Protein AF-T1CWY5-F1 (afdb_monomer_lite)

Radius of gyration: 19.33 Å; chains: 1; bounding box: 40×37×52 Å

Structure (mmCIF, N/CA/C/O backbone):
data_AF-T1CWY5-F1
#
_entry.id   AF-T1CWY5-F1
#
loop_
_atom_site.group_PDB
_atom_site.id
_atom_site.type_symbol
_atom_site.label_atom_id
_atom_site.label_alt_id
_atom_site.label_comp_id
_atom_site.label_asym_id
_atom_site.label_entity_id
_atom_site.label_seq_id
_atom_site.pdbx_PDB_ins_code
_atom_site.Cartn_x
_atom_site.Cartn_y
_atom_site.Cartn_z
_atom_site.occupancy
_atom_site.B_iso_or_equiv
_atom_site.auth_seq_id
_atom_site.auth_comp_id
_atom_site.auth_asym_id
_atom_site.auth_atom_id
_atom_site.pdbx_PDB_model_num
ATOM 1 N N . ASP A 1 1 ? -6.145 -2.093 13.787 1.00 66.06 1 ASP A N 1
ATOM 2 C CA . ASP A 1 1 ? -6.067 -0.998 14.777 1.00 66.06 1 ASP A CA 1
ATOM 3 C C . ASP A 1 1 ? -6.687 0.232 14.145 1.00 66.06 1 ASP A C 1
ATOM 5 O O . ASP A 1 1 ? -6.625 0.318 12.924 1.00 66.06 1 ASP A O 1
ATOM 9 N N . THR A 1 2 ? -7.299 1.115 14.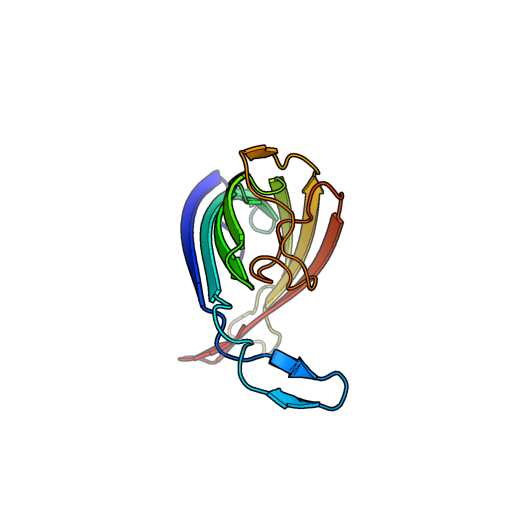927 1.00 87.31 2 THR A N 1
ATOM 10 C CA . THR A 1 2 ? -7.798 2.422 14.464 1.00 87.31 2 THR A CA 1
ATOM 11 C C . THR A 1 2 ? -7.226 3.489 15.383 1.00 87.31 2 THR A C 1
ATOM 13 O O . THR A 1 2 ? -7.158 3.261 16.593 1.00 87.31 2 THR A O 1
ATOM 16 N N . ALA A 1 3 ? -6.792 4.610 14.814 1.00 91.88 3 ALA A N 1
ATOM 17 C CA . ALA A 1 3 ? -6.348 5.761 15.586 1.00 91.88 3 ALA A CA 1
ATOM 18 C C . ALA A 1 3 ? -7.496 6.310 16.464 1.00 91.88 3 ALA A C 1
ATOM 20 O O . ALA A 1 3 ? -8.653 6.265 16.031 1.00 91.88 3 ALA A O 1
ATOM 21 N N . PRO A 1 4 ? -7.205 6.803 17.682 1.00 93.38 4 PRO A N 1
ATOM 22 C CA . PRO A 1 4 ? -8.158 7.535 18.513 1.00 93.38 4 PRO A CA 1
ATOM 23 C C . PRO A 1 4 ? -8.805 8.727 17.786 1.00 93.38 4 PRO A C 1
ATOM 25 O O . PRO A 1 4 ? -8.180 9.311 16.897 1.00 93.38 4 PRO A O 1
ATOM 28 N N . PRO A 1 5 ? -10.029 9.135 18.172 1.00 96.69 5 PRO A N 1
ATOM 29 C CA . PRO A 1 5 ? -10.694 10.294 17.582 1.00 96.69 5 PRO A CA 1
ATOM 30 C C . PRO A 1 5 ? -9.822 11.554 17.632 1.00 96.69 5 PRO A C 1
ATOM 32 O O . PRO A 1 5 ? -9.328 11.938 18.691 1.00 96.69 5 PRO A O 1
ATOM 35 N N . GLY A 1 6 ? -9.647 12.206 16.484 1.00 96.44 6 GLY A N 1
ATOM 36 C CA . GLY A 1 6 ? -8.843 13.420 16.343 1.00 96.44 6 GLY A CA 1
ATOM 37 C C . GLY A 1 6 ? -7.330 13.193 16.303 1.00 96.44 6 GLY A C 1
ATOM 38 O O . GLY A 1 6 ? -6.594 14.143 16.042 1.00 96.44 6 GLY A O 1
ATOM 39 N N . GLU A 1 7 ? -6.844 11.966 16.512 1.00 97.00 7 GLU A N 1
ATOM 40 C CA . GLU A 1 7 ? -5.415 11.679 16.411 1.00 97.00 7 GLU A CA 1
ATOM 41 C C . GLU A 1 7 ? -4.983 11.691 14.945 1.00 97.00 7 GLU A C 1
ATOM 43 O O . GLU A 1 7 ? -5.414 10.857 14.147 1.00 97.00 7 GLU A O 1
ATOM 48 N N . PHE A 1 8 ? -4.120 12.648 14.613 1.00 97.44 8 PHE A N 1
ATOM 49 C CA . PHE A 1 8 ? -3.450 12.757 13.326 1.00 97.44 8 PHE A CA 1
ATOM 50 C C . PHE A 1 8 ? -2.066 12.114 13.401 1.00 97.44 8 PHE A C 1
ATOM 52 O O . PHE A 1 8 ? -1.302 12.381 14.330 1.00 97.44 8 PHE A O 1
ATOM 59 N N . TYR A 1 9 ? -1.713 11.316 12.396 1.00 96.69 9 TYR A N 1
ATOM 60 C CA . TYR A 1 9 ? -0.385 10.724 12.299 1.00 96.69 9 TYR A CA 1
ATOM 61 C C . TYR A 1 9 ? 0.144 10.716 10.868 1.00 96.69 9 TYR A C 1
ATOM 63 O O . TYR A 1 9 ? -0.602 10.679 9.888 1.00 96.69 9 TYR A O 1
ATOM 71 N N . ILE A 1 10 ? 1.471 10.668 10.771 1.00 97.31 10 ILE A N 1
ATOM 72 C CA . ILE A 1 10 ? 2.208 10.436 9.531 1.00 97.31 10 ILE A CA 1
ATOM 73 C C . ILE A 1 10 ? 3.207 9.311 9.791 1.00 97.31 10 ILE A C 1
ATOM 75 O O . ILE A 1 10 ? 3.998 9.383 10.733 1.00 97.31 10 ILE A O 1
ATOM 79 N N . ARG A 1 11 ? 3.181 8.269 8.959 1.00 94.88 11 ARG A N 1
ATOM 80 C CA . ARG A 1 11 ? 4.125 7.148 9.004 1.00 94.88 11 ARG A CA 1
ATOM 81 C C . ARG A 1 11 ? 4.819 6.995 7.648 1.00 94.88 11 ARG A C 1
ATOM 83 O O . ARG A 1 11 ? 4.173 6.559 6.697 1.00 94.88 11 ARG A O 1
ATOM 90 N N . PRO A 1 12 ? 6.104 7.370 7.527 1.00 94.69 12 PRO A N 1
ATOM 91 C CA . PRO A 1 12 ? 6.864 7.160 6.302 1.00 94.69 12 PRO A CA 1
ATOM 92 C C . PRO A 1 12 ? 7.375 5.716 6.205 1.00 94.69 12 PRO A C 1
ATOM 94 O O . PRO A 1 12 ? 7.779 5.111 7.199 1.00 94.69 12 PRO A O 1
ATOM 97 N N . PHE A 1 13 ? 7.413 5.190 4.987 1.00 89.38 13 PHE A N 1
ATOM 98 C CA . PHE A 1 13 ? 7.937 3.879 4.634 1.00 89.38 13 PHE A CA 1
ATOM 99 C C . PHE A 1 13 ? 8.845 3.993 3.410 1.00 89.38 13 PHE A C 1
ATOM 101 O O . PHE A 1 13 ? 8.517 4.673 2.439 1.00 89.38 13 PHE A O 1
ATOM 108 N N . PHE A 1 14 ? 9.961 3.267 3.443 1.00 90.19 14 PHE A N 1
ATOM 109 C CA . PHE A 1 14 ? 10.878 3.134 2.318 1.00 90.19 14 PHE A CA 1
ATOM 110 C C . PHE A 1 14 ? 11.052 1.655 1.996 1.00 90.19 14 PHE A C 1
ATOM 112 O O . PHE A 1 14 ? 11.401 0.865 2.875 1.00 90.19 14 PHE A O 1
ATOM 119 N N . TYR A 1 15 ? 10.810 1.278 0.745 1.00 84.94 15 TYR A N 1
ATOM 120 C CA . TYR A 1 15 ? 10.939 -0.102 0.288 1.00 84.94 15 TYR A CA 1
ATOM 121 C C . TYR A 1 15 ? 11.915 -0.173 -0.876 1.00 84.94 15 TYR A C 1
ATOM 123 O O . TYR A 1 15 ? 11.696 0.457 -1.907 1.00 84.94 15 TYR A O 1
ATOM 131 N N . GLY A 1 16 ? 12.978 -0.956 -0.710 1.00 86.50 16 GLY A N 1
ATOM 132 C CA . GLY A 1 16 ? 13.886 -1.326 -1.789 1.00 86.50 16 GLY A CA 1
ATOM 133 C C . GLY A 1 16 ? 13.532 -2.703 -2.342 1.00 86.50 16 GLY A C 1
ATOM 134 O O . GLY A 1 16 ? 13.252 -3.622 -1.572 1.00 86.50 16 GLY A O 1
ATOM 135 N N . GLN A 1 17 ? 13.577 -2.858 -3.661 1.00 82.62 17 GLN A N 1
ATOM 136 C CA . GLN A 1 17 ? 13.470 -4.152 -4.332 1.00 82.62 17 GLN A CA 1
ATOM 137 C C . GLN A 1 17 ? 14.643 -4.329 -5.289 1.00 82.62 17 GLN A C 1
ATOM 139 O O . GLN A 1 17 ? 14.933 -3.439 -6.086 1.00 82.62 17 GLN A O 1
ATOM 144 N N . PHE A 1 18 ? 15.269 -5.502 -5.232 1.00 84.38 18 PHE A N 1
ATOM 145 C CA . PHE A 1 18 ? 16.332 -5.923 -6.137 1.00 84.38 18 PHE A CA 1
ATOM 146 C C . PHE A 1 18 ? 15.893 -7.202 -6.837 1.00 84.38 18 PHE A C 1
ATOM 148 O O . PHE A 1 18 ? 15.454 -8.151 -6.185 1.00 84.38 18 PHE A O 1
ATOM 155 N N . THR A 1 19 ? 16.009 -7.232 -8.158 1.00 80.06 19 THR A N 1
ATOM 156 C CA . THR A 1 19 ? 15.674 -8.423 -8.943 1.00 80.06 19 THR A CA 1
ATOM 157 C C . THR A 1 19 ? 16.909 -9.312 -9.051 1.00 80.06 19 THR A C 1
ATOM 159 O O . THR A 1 19 ? 17.974 -8.824 -9.418 1.00 80.06 19 THR A O 1
ATOM 162 N N . GLN A 1 20 ? 16.781 -10.600 -8.717 1.00 81.62 20 GLN A N 1
ATOM 163 C CA . GLN A 1 20 ? 17.914 -11.544 -8.688 1.00 81.62 20 GLN A CA 1
ATOM 164 C C . GLN A 1 20 ? 17.746 -12.751 -9.619 1.00 81.62 20 GLN A C 1
ATOM 166 O O . GLN A 1 20 ? 18.736 -13.340 -10.040 1.00 81.62 20 GLN A O 1
ATOM 171 N N . ALA A 1 21 ? 16.510 -13.121 -9.947 1.00 81.44 21 ALA A N 1
ATOM 172 C CA . ALA A 1 21 ? 16.197 -14.255 -10.807 1.00 81.44 21 ALA A CA 1
ATOM 173 C C . ALA A 1 21 ? 14.807 -14.078 -11.430 1.00 81.44 21 ALA A C 1
ATOM 175 O O . ALA A 1 21 ? 14.023 -13.238 -10.977 1.00 81.44 21 ALA A O 1
ATOM 176 N N . GLN A 1 22 ? 14.508 -14.883 -12.447 1.00 77.12 22 GLN A N 1
ATOM 177 C CA . GLN A 1 22 ? 13.180 -14.980 -13.048 1.00 77.12 22 GLN A CA 1
ATOM 178 C C . GLN A 1 22 ? 12.567 -16.346 -12.741 1.00 77.12 22 GLN A C 1
ATOM 180 O O . GLN A 1 22 ? 13.233 -17.380 -12.837 1.00 77.12 22 GLN A O 1
ATOM 185 N N . TYR A 1 23 ? 11.289 -16.325 -12.370 1.00 80.00 23 TYR A N 1
ATOM 186 C CA . TYR A 1 23 ? 10.479 -17.526 -12.213 1.00 80.00 23 TYR A CA 1
ATOM 187 C C . TYR A 1 23 ? 9.753 -17.807 -13.522 1.00 80.00 23 TYR A C 1
ATOM 189 O O . TYR A 1 23 ? 9.204 -16.899 -14.145 1.00 80.00 23 TYR A O 1
ATOM 197 N N . THR A 1 24 ? 9.756 -19.070 -13.926 1.00 76.50 24 THR A N 1
ATOM 198 C CA . THR A 1 24 ? 8.950 -19.550 -15.050 1.00 76.50 24 THR A CA 1
ATOM 199 C C . THR A 1 24 ? 7.525 -19.846 -14.594 1.00 76.50 24 THR A C 1
ATOM 201 O O . THR A 1 24 ? 7.263 -20.080 -13.413 1.00 76.50 24 THR A O 1
ATOM 204 N N . ASP A 1 25 ? 6.610 -19.892 -15.552 1.00 75.50 25 ASP A N 1
ATOM 205 C CA . ASP A 1 25 ? 5.235 -20.369 -15.381 1.00 75.50 25 ASP A CA 1
ATOM 206 C C . ASP A 1 25 ? 5.149 -21.813 -14.846 1.00 75.50 25 ASP A C 1
ATOM 208 O O . ASP A 1 25 ? 4.200 -22.163 -14.149 1.00 75.50 25 ASP A O 1
ATOM 212 N N . SER A 1 26 ? 6.170 -22.631 -15.108 1.00 84.50 26 SER A N 1
ATOM 213 C CA . SER A 1 26 ? 6.312 -23.998 -14.587 1.00 84.50 26 SER A CA 1
ATOM 214 C C . SER A 1 26 ? 6.917 -24.095 -13.174 1.00 84.50 26 SER A C 1
ATOM 216 O O . SER A 1 26 ? 7.100 -25.196 -12.656 1.00 84.50 26 SER A O 1
ATOM 218 N N . GLY A 1 27 ? 7.248 -22.965 -12.536 1.00 80.06 27 GLY A N 1
ATOM 219 C CA . GLY A 1 27 ? 7.859 -22.922 -11.200 1.00 80.06 27 GLY A CA 1
ATOM 220 C C . GLY A 1 27 ? 9.377 -23.150 -11.172 1.00 80.06 27 GLY A C 1
ATOM 221 O O . GLY A 1 27 ? 9.980 -23.131 -10.099 1.00 80.06 27 GLY A O 1
ATOM 222 N N . GLY A 1 28 ? 10.016 -23.331 -12.331 1.00 86.25 28 GLY A N 1
ATOM 223 C CA . GLY A 1 28 ? 11.474 -23.321 -12.466 1.00 86.25 28 GLY A CA 1
ATOM 224 C C . GLY A 1 28 ? 12.073 -21.924 -12.267 1.00 86.25 28 GLY A C 1
ATOM 225 O O . GLY A 1 28 ? 11.397 -20.916 -12.487 1.00 86.25 28 GLY A O 1
ATOM 226 N N . ILE A 1 29 ? 13.349 -21.869 -11.879 1.00 86.00 29 ILE A N 1
ATOM 227 C CA . ILE A 1 29 ? 14.107 -20.631 -11.646 1.00 86.00 29 ILE A CA 1
ATOM 228 C C . ILE A 1 29 ? 15.260 -20.566 -12.646 1.00 86.00 29 ILE A C 1
ATOM 230 O O . ILE A 1 29 ? 16.044 -21.512 -12.746 1.00 86.00 29 ILE A O 1
ATOM 234 N N . HIS A 1 30 ? 15.403 -19.435 -13.336 1.00 82.88 30 HIS A N 1
ATOM 235 C CA . HIS A 1 30 ? 16.557 -19.166 -14.193 1.00 82.88 30 HIS A CA 1
ATOM 236 C C . HIS A 1 30 ? 17.249 -17.857 -13.810 1.00 82.88 30 HIS A C 1
ATOM 238 O O . HIS A 1 30 ? 16.646 -16.940 -13.240 1.00 82.88 30 HIS A O 1
ATOM 244 N N . SER A 1 31 ? 18.546 -17.789 -14.116 1.00 82.44 31 SER A N 1
ATOM 245 C CA . SER A 1 31 ? 19.336 -16.571 -13.968 1.00 82.44 31 SER A CA 1
ATOM 246 C C . SER A 1 31 ? 18.789 -15.462 -14.858 1.00 82.44 31 SER A C 1
ATOM 248 O O . SER A 1 31 ? 18.230 -15.719 -15.923 1.00 82.44 31 SER A O 1
ATOM 250 N N . LEU A 1 32 ? 19.007 -14.222 -14.434 1.00 83.31 32 LEU A N 1
ATOM 251 C CA . LEU A 1 32 ? 18.673 -13.057 -15.241 1.00 83.31 32 LEU A CA 1
ATOM 252 C C . LEU A 1 32 ? 19.466 -13.063 -16.561 1.00 83.31 32 LEU A C 1
ATOM 254 O O . LEU A 1 32 ? 20.616 -13.519 -16.567 1.00 83.31 32 LEU A O 1
ATOM 258 N N . PRO A 1 33 ? 18.887 -12.554 -17.664 1.00 80.69 33 PRO A N 1
ATOM 259 C CA . PRO A 1 33 ? 19.626 -12.334 -18.903 1.00 80.69 33 PRO A CA 1
ATOM 260 C C . PRO A 1 33 ? 20.887 -11.492 -18.669 1.00 80.69 33 PRO A C 1
ATOM 262 O O . PRO A 1 33 ? 20.940 -10.660 -17.759 1.00 80.69 33 PRO A O 1
ATOM 265 N N . ALA A 1 34 ? 21.914 -11.691 -19.496 1.00 79.56 34 ALA A N 1
ATOM 266 C CA . ALA A 1 34 ? 23.147 -10.919 -19.387 1.00 79.56 34 ALA A CA 1
ATOM 267 C C . ALA A 1 34 ? 22.861 -9.414 -19.535 1.00 79.56 34 ALA A C 1
ATOM 269 O O . ALA A 1 34 ? 22.170 -8.987 -20.454 1.00 79.56 34 ALA A O 1
ATOM 270 N N . GLY A 1 35 ? 23.384 -8.603 -18.613 1.00 77.69 35 GLY A N 1
ATOM 271 C CA . GLY A 1 35 ? 23.144 -7.157 -18.608 1.00 77.69 35 GLY A CA 1
ATOM 272 C C . GLY A 1 35 ? 21.761 -6.733 -18.102 1.00 77.69 35 GLY A C 1
ATOM 273 O O . GLY A 1 35 ? 21.500 -5.531 -18.051 1.00 77.69 35 GLY A O 1
ATOM 274 N N . PHE A 1 36 ? 20.898 -7.671 -17.691 1.00 84.50 36 PHE A N 1
ATOM 275 C CA . PHE A 1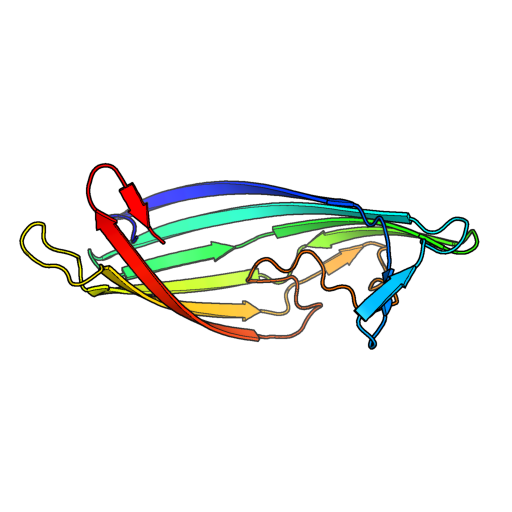 36 ? 19.640 -7.332 -17.036 1.00 84.50 36 PHE A CA 1
ATOM 276 C C . PHE A 1 36 ? 19.879 -6.878 -15.593 1.00 84.50 36 PHE A C 1
ATOM 278 O O . PHE A 1 36 ? 20.512 -7.576 -14.796 1.00 84.50 36 PHE A O 1
ATOM 285 N N . TYR A 1 37 ? 19.295 -5.745 -15.225 1.00 83.38 37 TYR A N 1
ATOM 286 C CA . TYR A 1 37 ? 19.129 -5.339 -13.835 1.00 83.38 37 TYR A CA 1
ATOM 287 C C . TYR A 1 37 ? 17.804 -4.603 -13.669 1.00 83.38 37 TYR A C 1
ATOM 289 O O . TYR A 1 37 ? 17.338 -3.912 -14.572 1.00 83.38 37 TYR A O 1
ATOM 297 N N . GLN A 1 38 ? 17.200 -4.730 -12.491 1.00 82.31 38 GLN A N 1
ATOM 298 C CA . GLN A 1 38 ? 16.037 -3.940 -12.114 1.00 82.31 38 GLN A CA 1
ATOM 299 C C . GLN A 1 38 ? 16.024 -3.744 -10.601 1.00 82.31 38 GLN A C 1
ATOM 301 O O . GLN A 1 38 ? 15.863 -4.701 -9.834 1.00 82.31 38 GLN A O 1
ATOM 306 N N . THR A 1 39 ? 16.151 -2.484 -10.203 1.00 85.00 39 THR A N 1
ATOM 307 C CA . THR A 1 39 ? 16.124 -2.015 -8.821 1.00 85.00 39 THR A CA 1
ATOM 308 C C . THR A 1 39 ? 15.051 -0.950 -8.683 1.00 85.00 39 THR A C 1
ATOM 310 O O . THR A 1 39 ? 14.924 -0.070 -9.535 1.00 85.00 39 THR A O 1
ATOM 313 N N . GLN A 1 40 ? 14.279 -1.016 -7.606 1.00 83.44 40 GLN A N 1
ATOM 314 C CA . GLN A 1 40 ? 13.234 -0.043 -7.308 1.00 83.44 40 GLN A CA 1
ATOM 315 C C . GLN A 1 40 ? 13.379 0.479 -5.884 1.00 83.44 40 GLN A C 1
ATOM 317 O O . GLN A 1 40 ? 13.741 -0.270 -4.976 1.00 83.44 40 GLN A O 1
ATOM 322 N N . LEU A 1 41 ? 13.047 1.753 -5.697 1.00 86.31 41 LEU A N 1
ATOM 323 C CA . LEU A 1 41 ? 12.863 2.376 -4.394 1.00 86.31 41 LEU A CA 1
ATOM 324 C C . LEU A 1 41 ? 11.487 3.040 -4.356 1.00 86.31 41 LEU A C 1
ATOM 326 O O . LEU A 1 41 ? 11.225 3.944 -5.143 1.00 86.31 41 LEU A O 1
ATOM 330 N N . LEU A 1 42 ? 10.632 2.619 -3.430 1.00 85.44 42 LEU A N 1
ATOM 331 C CA . LEU A 1 42 ? 9.356 3.264 -3.129 1.00 85.44 42 LEU A CA 1
ATOM 332 C C . LEU A 1 42 ? 9.490 4.072 -1.844 1.00 85.44 42 LEU A C 1
ATOM 334 O O . LEU A 1 42 ? 9.886 3.535 -0.810 1.00 85.44 42 LEU A O 1
ATOM 338 N N . SER A 1 43 ? 9.104 5.339 -1.916 1.00 89.25 43 SER A N 1
ATOM 339 C CA . SER A 1 43 ? 8.818 6.191 -0.769 1.00 89.25 43 SER A CA 1
ATOM 340 C C . SER A 1 43 ? 7.304 6.307 -0.634 1.00 89.25 43 SER A C 1
ATOM 342 O O . SER A 1 43 ? 6.632 6.750 -1.565 1.00 89.25 43 SER A O 1
ATOM 344 N N . LEU A 1 44 ? 6.760 5.887 0.501 1.00 89.44 44 LEU A N 1
ATOM 345 C CA . LEU A 1 44 ? 5.331 5.900 0.798 1.00 89.44 44 LEU A CA 1
ATOM 346 C C . LEU A 1 44 ? 5.114 6.614 2.128 1.00 89.44 44 LEU A C 1
ATOM 348 O O . LEU A 1 44 ? 5.804 6.323 3.099 1.00 89.44 44 LEU A O 1
ATOM 352 N N . ALA A 1 45 ? 4.129 7.501 2.203 1.00 92.81 45 ALA A N 1
ATOM 353 C CA . ALA A 1 45 ? 3.654 8.015 3.479 1.00 92.81 45 ALA A CA 1
ATOM 354 C C . ALA A 1 45 ? 2.239 7.510 3.738 1.00 92.81 45 ALA A C 1
ATOM 356 O O . ALA A 1 45 ? 1.365 7.632 2.889 1.00 92.81 45 ALA A O 1
ATOM 357 N N . GLU A 1 46 ? 2.010 6.969 4.926 1.00 94.12 46 GLU A N 1
ATOM 358 C CA . GLU A 1 46 ? 0.676 6.734 5.452 1.00 94.12 46 GLU A CA 1
ATOM 359 C C . GLU A 1 46 ? 0.288 7.934 6.317 1.00 94.12 46 GLU A C 1
ATOM 361 O O . GLU A 1 46 ? 0.861 8.151 7.387 1.00 94.12 46 GLU A O 1
ATOM 366 N N . ILE A 1 47 ? -0.672 8.720 5.843 1.00 97.19 47 ILE A N 1
ATOM 367 C CA . ILE A 1 47 ? -1.153 9.921 6.528 1.00 97.19 47 ILE A CA 1
ATOM 368 C C . ILE A 1 47 ? -2.588 9.652 6.949 1.00 97.19 47 ILE A C 1
ATOM 370 O O . ILE A 1 47 ? -3.452 9.457 6.095 1.00 97.19 47 ILE A O 1
ATOM 374 N N . GLY A 1 48 ? -2.846 9.601 8.252 1.00 97.31 48 GLY A N 1
ATOM 375 C CA . GLY A 1 48 ? -4.133 9.160 8.776 1.00 97.31 48 GLY A CA 1
ATOM 376 C C . GLY A 1 48 ? -4.682 10.045 9.879 1.00 97.31 48 GLY A C 1
ATOM 377 O O . GLY A 1 48 ? -3.948 10.766 10.554 1.00 97.31 48 GLY A O 1
ATOM 378 N N . VAL A 1 49 ? -5.998 9.957 10.054 1.00 98.00 49 VAL A N 1
ATOM 379 C CA . VAL A 1 49 ? -6.727 10.576 11.157 1.00 98.00 49 VAL A CA 1
ATOM 380 C C . VAL A 1 49 ? -7.794 9.622 11.693 1.00 98.00 49 VAL A C 1
ATOM 382 O O . VAL A 1 49 ? -8.521 8.981 10.923 1.00 98.00 49 VAL A O 1
ATOM 385 N N . GLY A 1 50 ? -7.890 9.510 13.016 1.00 97.88 50 GLY A N 1
ATOM 386 C CA . GLY A 1 50 ? -9.009 8.834 13.668 1.00 97.88 50 GLY A CA 1
ATOM 387 C C . GLY A 1 50 ? -10.262 9.704 13.611 1.00 97.88 50 GLY A C 1
ATOM 388 O O . GLY A 1 50 ? -10.261 10.842 14.077 1.00 97.88 50 GLY A O 1
ATOM 389 N N . LEU A 1 51 ? -11.337 9.187 13.020 1.00 97.19 51 LEU A N 1
ATOM 390 C CA . LEU A 1 51 ? -12.607 9.909 12.890 1.00 97.19 51 LEU A CA 1
ATOM 391 C C . LEU A 1 51 ? -13.524 9.651 14.089 1.00 97.19 51 LEU A C 1
ATOM 393 O O . LEU A 1 51 ? -14.204 10.553 14.566 1.00 97.19 51 LEU A O 1
ATOM 397 N N . THR A 1 52 ? -13.548 8.407 14.563 1.00 96.00 52 THR A N 1
ATOM 398 C CA . THR A 1 52 ? -14.322 7.951 15.725 1.00 96.00 52 THR A CA 1
ATOM 399 C C . THR A 1 52 ? -13.520 6.884 16.467 1.00 96.00 52 THR A C 1
ATOM 401 O O . THR A 1 52 ? -12.446 6.485 16.018 1.00 96.00 52 THR A O 1
ATOM 404 N N . ASP A 1 53 ? -14.065 6.341 17.555 1.00 93.81 53 ASP A N 1
ATOM 405 C CA . ASP A 1 53 ? -13.440 5.223 18.271 1.00 93.81 53 ASP A CA 1
ATOM 406 C C . ASP A 1 53 ? -13.275 3.966 17.400 1.00 93.81 53 ASP A C 1
ATOM 408 O O . ASP A 1 53 ? -12.490 3.068 17.717 1.00 93.81 53 ASP A O 1
ATOM 412 N N . ASN A 1 54 ? -14.001 3.876 16.284 1.00 95.50 54 ASN A N 1
ATOM 413 C CA . ASN A 1 54 ? -14.036 2.701 15.421 1.00 95.50 54 ASN A CA 1
ATOM 414 C C . ASN A 1 54 ? -13.668 2.999 13.970 1.00 95.50 54 ASN A C 1
ATOM 416 O O . ASN A 1 54 ? -13.491 2.048 13.213 1.00 95.50 54 ASN A O 1
ATOM 420 N N . THR A 1 55 ? -13.535 4.264 13.578 1.00 97.00 55 THR A N 1
ATOM 421 C CA . THR A 1 55 ? -13.340 4.654 12.181 1.00 97.00 55 THR A CA 1
ATOM 422 C C . THR A 1 55 ? -12.063 5.460 12.014 1.00 97.00 55 THR A C 1
ATOM 424 O O . THR A 1 55 ? -11.812 6.406 12.756 1.00 97.00 55 THR A O 1
ATOM 427 N N . GLN A 1 56 ? -11.287 5.127 10.990 1.00 97.56 56 GLN A N 1
ATOM 428 C CA . GLN A 1 56 ? -10.085 5.850 10.594 1.00 97.56 56 GLN A CA 1
ATOM 429 C C . GLN A 1 56 ? -10.129 6.120 9.091 1.00 97.56 56 GLN A C 1
ATOM 431 O O . GLN A 1 56 ? -10.534 5.253 8.316 1.00 97.56 56 GLN A O 1
ATOM 436 N N . PHE A 1 57 ? -9.676 7.306 8.696 1.00 97.88 57 PHE A N 1
ATOM 437 C CA . PHE A 1 57 ? -9.401 7.638 7.304 1.00 97.88 57 PHE A CA 1
ATOM 438 C C . PHE A 1 57 ? -7.898 7.778 7.094 1.00 97.88 57 PHE A C 1
ATOM 440 O O . PHE A 1 57 ? -7.172 8.235 7.983 1.00 97.88 57 PHE A O 1
ATOM 447 N N . THR A 1 58 ? -7.399 7.341 5.945 1.00 97.19 58 THR A N 1
ATOM 448 C CA . THR A 1 58 ? -5.965 7.340 5.654 1.00 97.19 58 THR A CA 1
ATOM 449 C C . THR A 1 58 ? -5.721 7.554 4.170 1.00 97.19 58 THR A C 1
ATOM 451 O O . THR A 1 58 ? -6.472 7.052 3.343 1.00 97.19 58 THR A O 1
ATOM 454 N N . ILE A 1 59 ? -4.671 8.292 3.826 1.00 95.62 59 ILE A N 1
ATOM 455 C CA . ILE A 1 59 ? -4.189 8.447 2.455 1.00 95.62 59 ILE A CA 1
ATOM 456 C C . ILE A 1 59 ? -2.755 7.935 2.332 1.00 95.62 59 ILE A C 1
ATOM 458 O O . ILE A 1 59 ? -1.982 7.972 3.292 1.00 95.62 59 ILE A O 1
ATOM 462 N N . PHE A 1 60 ? -2.417 7.478 1.129 1.00 92.75 60 PHE A N 1
ATOM 463 C CA . PHE A 1 60 ? -1.168 6.796 0.803 1.00 92.75 60 PHE A CA 1
ATOM 464 C C . PHE A 1 60 ? -0.472 7.453 -0.400 1.00 92.75 60 PHE A C 1
ATOM 466 O O . PHE A 1 60 ? -0.363 6.829 -1.459 1.00 92.75 60 PHE A O 1
ATOM 473 N N . PRO A 1 61 ? -0.030 8.723 -0.311 1.00 91.06 61 PRO A N 1
ATOM 474 C CA . PRO A 1 61 ? 0.817 9.295 -1.348 1.00 91.06 61 PRO A CA 1
ATOM 475 C C . PRO A 1 61 ? 2.142 8.535 -1.411 1.00 91.06 61 PRO A C 1
ATOM 477 O O . PRO A 1 61 ? 2.781 8.271 -0.387 1.00 91.06 61 PRO A O 1
ATOM 480 N N . SER A 1 62 ? 2.576 8.198 -2.621 1.00 87.06 62 SER A N 1
ATOM 481 C CA . SER A 1 62 ? 3.869 7.556 -2.817 1.00 87.06 62 SER A CA 1
ATOM 482 C C . SER A 1 62 ? 4.554 7.989 -4.102 1.00 87.06 62 SER A C 1
ATOM 484 O O . SER A 1 62 ? 3.931 8.504 -5.030 1.00 87.06 62 SER A O 1
ATOM 486 N N . MET A 1 63 ? 5.867 7.798 -4.117 1.00 85.50 63 MET A N 1
ATOM 487 C CA . MET A 1 63 ? 6.745 8.053 -5.245 1.00 85.50 63 MET A CA 1
ATOM 488 C C . MET A 1 63 ? 7.694 6.872 -5.389 1.00 85.50 63 MET A C 1
ATOM 490 O O . MET A 1 63 ? 8.218 6.362 -4.397 1.00 85.50 63 MET A O 1
ATOM 494 N N . VAL A 1 64 ? 7.934 6.455 -6.620 1.00 82.62 64 VAL A N 1
ATOM 495 C CA . VAL A 1 64 ? 8.805 5.332 -6.943 1.00 82.62 64 VAL A CA 1
ATOM 496 C C . VAL A 1 64 ? 9.904 5.786 -7.892 1.00 82.62 64 VAL A C 1
ATOM 498 O O . VAL A 1 64 ? 9.668 6.564 -8.813 1.00 82.62 64 VAL A O 1
ATOM 501 N N . SER A 1 65 ? 11.110 5.287 -7.651 1.00 84.25 65 SER A N 1
ATOM 502 C CA . SER A 1 65 ? 12.251 5.382 -8.554 1.00 84.25 65 SER A CA 1
ATOM 503 C C . SER A 1 65 ? 12.607 3.987 -9.042 1.00 84.25 65 SER A C 1
ATOM 505 O O . SER A 1 65 ? 12.723 3.055 -8.245 1.00 84.25 65 SER A O 1
ATOM 507 N N . LEU A 1 66 ? 12.782 3.856 -10.349 1.00 82.31 66 LEU A N 1
ATOM 508 C CA . LEU A 1 66 ? 13.159 2.642 -11.052 1.00 82.31 66 LEU A CA 1
ATOM 509 C C . LEU A 1 66 ? 14.516 2.866 -11.712 1.00 82.31 66 LEU A C 1
ATOM 511 O O . LEU A 1 66 ? 14.701 3.830 -12.456 1.00 82.31 66 LEU A O 1
ATOM 515 N N . TRP A 1 67 ? 15.434 1.934 -11.490 1.00 85.69 67 TRP A N 1
ATOM 516 C CA . TRP A 1 67 ? 16.646 1.795 -12.282 1.00 85.69 67 TRP A CA 1
ATOM 517 C C . TRP A 1 67 ? 16.635 0.421 -12.914 1.00 85.69 67 TRP A C 1
ATOM 519 O O . TRP A 1 67 ? 16.712 -0.585 -12.206 1.00 85.69 67 TRP A O 1
ATOM 529 N N . SER A 1 68 ? 16.520 0.367 -14.233 1.00 83.06 68 SER A N 1
ATOM 530 C CA . SER A 1 68 ? 16.508 -0.902 -14.945 1.00 83.06 68 SER A CA 1
ATOM 531 C C . SER A 1 68 ? 17.259 -0.822 -16.258 1.00 83.06 68 SER A C 1
ATOM 533 O O . SER A 1 68 ? 17.463 0.258 -16.814 1.00 83.06 68 SER A O 1
ATOM 535 N N . GLY A 1 69 ? 17.684 -1.975 -16.744 1.00 80.50 69 GLY A N 1
ATOM 536 C CA . GLY A 1 69 ? 18.288 -2.101 -18.052 1.00 80.50 69 GLY A CA 1
ATOM 537 C C . GLY A 1 69 ? 18.316 -3.548 -18.502 1.00 80.50 69 GLY A C 1
ATOM 538 O O . GLY A 1 69 ? 18.266 -4.458 -17.677 1.00 80.50 69 GLY A O 1
ATOM 539 N N . ALA A 1 70 ? 18.345 -3.737 -19.814 1.00 80.25 70 ALA A N 1
ATOM 540 C CA . ALA A 1 70 ? 18.470 -5.028 -20.478 1.00 80.25 70 ALA A CA 1
ATOM 541 C C . ALA A 1 70 ? 19.088 -4.799 -21.859 1.00 80.25 70 ALA A C 1
ATOM 543 O O . ALA A 1 70 ? 18.782 -3.792 -22.501 1.00 80.25 70 ALA A O 1
ATOM 544 N N . ASP A 1 71 ? 19.967 -5.699 -22.300 1.00 80.25 71 ASP A N 1
ATOM 545 C CA . ASP A 1 71 ? 20.542 -5.682 -23.653 1.00 80.25 71 ASP A CA 1
ATOM 546 C C . ASP A 1 71 ? 21.131 -4.314 -24.065 1.00 80.25 71 ASP A C 1
ATOM 548 O O . ASP A 1 71 ? 20.971 -3.844 -25.189 1.00 80.25 71 ASP A O 1
ATOM 552 N N . GLY A 1 72 ? 21.785 -3.627 -23.118 1.00 78.31 72 GLY A N 1
ATOM 553 C CA . GLY A 1 72 ? 22.391 -2.305 -23.329 1.00 78.31 72 GLY A CA 1
ATOM 554 C C . GLY A 1 72 ? 21.414 -1.120 -23.331 1.00 78.31 72 GLY A C 1
ATOM 555 O O . GLY A 1 72 ? 21.856 0.024 -23.410 1.00 78.31 72 GLY A O 1
ATOM 556 N N . THR A 1 73 ? 20.108 -1.359 -23.195 1.00 80.56 73 THR A N 1
ATOM 557 C CA . THR A 1 73 ? 19.088 -0.308 -23.064 1.00 80.56 73 THR A CA 1
ATOM 558 C C . THR A 1 73 ? 18.897 0.060 -21.596 1.00 80.56 73 THR A C 1
ATOM 560 O O . THR A 1 73 ? 18.664 -0.817 -20.766 1.00 80.56 73 THR A O 1
ATOM 563 N N . ILE A 1 74 ? 18.965 1.354 -21.274 1.00 83.00 74 ILE A N 1
ATOM 564 C CA . ILE A 1 74 ? 18.737 1.882 -19.922 1.00 83.00 74 ILE A CA 1
ATOM 565 C C . ILE A 1 74 ? 17.314 2.434 -19.828 1.00 83.00 74 ILE A C 1
ATOM 567 O O . ILE A 1 74 ? 16.924 3.295 -20.611 1.00 83.00 74 ILE A O 1
ATOM 571 N N . ASN A 1 75 ? 16.574 1.977 -18.821 1.00 76.12 75 ASN A N 1
ATOM 572 C CA . ASN A 1 75 ? 15.190 2.338 -18.534 1.00 76.12 75 ASN A CA 1
ATOM 573 C C . ASN A 1 75 ? 15.084 2.803 -17.075 1.00 76.12 75 ASN A C 1
ATOM 575 O O . ASN A 1 75 ? 14.645 2.067 -16.186 1.00 76.12 75 ASN A O 1
ATOM 579 N N . ASN A 1 76 ? 15.540 4.029 -16.822 1.00 83.12 76 ASN A N 1
ATOM 580 C CA . ASN A 1 76 ? 15.491 4.648 -15.502 1.00 83.12 76 ASN A CA 1
ATOM 581 C C . ASN A 1 76 ? 14.406 5.720 -15.462 1.00 83.12 76 ASN A C 1
ATOM 583 O O . ASN A 1 76 ? 14.218 6.449 -16.431 1.00 83.12 76 ASN A O 1
ATOM 587 N N . GLY A 1 77 ? 13.777 5.900 -14.309 1.00 78.25 77 GLY A N 1
ATOM 588 C CA . GLY A 1 77 ? 12.955 7.077 -14.079 1.00 78.25 77 GLY A CA 1
ATOM 589 C C . GLY A 1 77 ? 12.253 7.051 -12.739 1.00 78.25 77 GLY A C 1
ATOM 590 O O . GLY A 1 77 ? 12.376 6.103 -11.962 1.00 78.25 77 GLY A O 1
ATOM 591 N N . SER A 1 78 ? 11.526 8.125 -12.473 1.00 81.38 78 SER A N 1
ATOM 592 C CA . SER A 1 78 ? 10.839 8.326 -11.207 1.0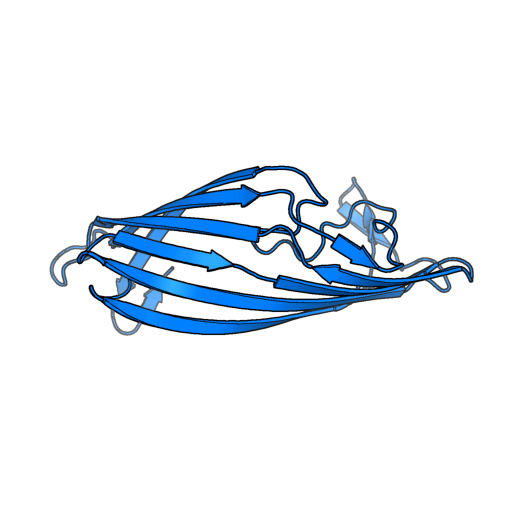0 81.38 78 SER A CA 1
ATOM 593 C C . SER A 1 78 ? 9.459 8.910 -11.455 1.00 81.38 78 SER A C 1
ATOM 595 O O . SER A 1 78 ? 9.224 9.604 -12.446 1.00 81.38 78 SER A O 1
ATOM 597 N N . GLY A 1 79 ? 8.533 8.632 -10.552 1.00 79.56 79 GLY A N 1
ATOM 598 C CA . GLY A 1 79 ? 7.174 9.117 -10.695 1.00 79.56 79 GLY A CA 1
ATOM 599 C C . GLY A 1 79 ? 6.379 9.012 -9.415 1.00 79.56 79 GLY A C 1
ATOM 600 O O . GLY A 1 79 ? 6.678 8.200 -8.537 1.00 79.56 79 GLY A O 1
ATOM 601 N N . PHE A 1 80 ? 5.351 9.848 -9.327 1.00 82.44 80 PHE A N 1
ATOM 602 C CA . PHE A 1 80 ? 4.318 9.661 -8.325 1.00 82.44 80 PHE A CA 1
ATOM 603 C C . PHE A 1 80 ? 3.463 8.462 -8.699 1.00 82.44 80 PHE A C 1
ATOM 605 O O . PHE A 1 80 ? 3.079 8.272 -9.857 1.00 82.44 80 PHE A O 1
ATOM 612 N N . SER A 1 81 ? 3.152 7.676 -7.684 1.00 81.06 81 SER A N 1
ATOM 613 C CA . SER A 1 81 ? 2.191 6.596 -7.770 1.00 81.06 81 SER A CA 1
ATOM 614 C C . SER A 1 81 ? 0.764 7.133 -7.800 1.00 81.06 81 SER A C 1
ATOM 616 O O . SER A 1 81 ? 0.495 8.296 -7.495 1.00 81.06 81 SER A O 1
ATOM 618 N N . ASP A 1 82 ? -0.166 6.241 -8.108 1.00 83.50 82 ASP A N 1
ATOM 619 C CA . ASP A 1 82 ? -1.588 6.493 -7.934 1.00 83.50 82 ASP A CA 1
ATOM 620 C C . ASP A 1 82 ? -1.918 6.744 -6.453 1.00 83.50 82 ASP A C 1
ATOM 622 O O . ASP A 1 82 ? -1.486 6.007 -5.560 1.00 83.50 82 ASP A O 1
ATOM 626 N N . LEU A 1 83 ? -2.676 7.807 -6.182 1.00 88.12 83 LEU A N 1
ATOM 627 C CA . LEU A 1 83 ? -3.107 8.142 -4.834 1.00 88.12 83 LEU A CA 1
ATOM 628 C C . LEU A 1 83 ? -4.136 7.118 -4.376 1.00 88.12 83 LEU A C 1
ATOM 630 O O . LEU A 1 83 ? -5.158 6.915 -5.031 1.00 88.12 83 LEU A O 1
ATOM 634 N N . THR A 1 84 ? -3.914 6.539 -3.201 1.00 90.56 84 THR A N 1
ATOM 635 C CA . THR A 1 84 ? -4.921 5.693 -2.567 1.00 90.56 84 THR A CA 1
ATOM 636 C C . THR A 1 84 ? -5.392 6.261 -1.251 1.00 90.56 84 THR A C 1
ATOM 638 O O . THR A 1 84 ? -4.624 6.849 -0.492 1.00 90.56 84 THR A O 1
ATOM 641 N N . MET A 1 85 ? -6.670 6.044 -0.983 1.00 94.44 85 MET A N 1
ATOM 642 C CA . MET A 1 85 ? -7.338 6.378 0.260 1.00 94.44 85 MET A CA 1
ATOM 643 C C . MET A 1 85 ? -7.900 5.097 0.881 1.00 94.44 85 MET A C 1
ATOM 645 O O . MET A 1 85 ? -8.359 4.219 0.158 1.00 94.44 85 MET A O 1
ATOM 649 N N . GLU A 1 86 ? -7.885 4.992 2.204 1.00 95.50 86 GLU A N 1
ATOM 650 C CA . GLU A 1 86 ? -8.483 3.908 2.982 1.00 95.50 86 GLU A CA 1
ATOM 651 C C . GLU A 1 86 ? -9.508 4.486 3.956 1.00 95.50 86 GLU A C 1
ATOM 653 O O . GLU A 1 86 ? -9.223 5.428 4.700 1.00 95.50 86 GLU A O 1
ATOM 658 N N . LEU A 1 87 ? -10.686 3.867 3.990 1.00 97.38 87 LEU A N 1
ATOM 659 C CA . LEU A 1 87 ? -11.615 3.978 5.105 1.00 97.38 87 LEU A CA 1
ATOM 660 C C . LEU A 1 87 ? -11.608 2.658 5.876 1.00 97.38 87 LEU A C 1
ATOM 662 O O . LEU A 1 87 ? -11.943 1.604 5.332 1.00 97.38 87 LEU A O 1
ATOM 666 N N . LYS A 1 88 ? -11.237 2.714 7.152 1.00 96.88 88 LYS A N 1
ATOM 667 C CA . LYS A 1 88 ? -11.147 1.551 8.036 1.00 96.88 88 LYS A CA 1
ATOM 668 C C . LYS A 1 88 ? -12.202 1.640 9.126 1.00 96.88 88 LYS A C 1
ATOM 670 O O . LYS A 1 88 ? -12.268 2.646 9.824 1.00 96.88 88 LYS A O 1
ATOM 675 N N . TYR A 1 89 ? -12.974 0.573 9.307 1.00 96.69 89 TYR A N 1
ATOM 676 C CA . TYR A 1 89 ? -13.980 0.438 10.356 1.00 96.69 89 TYR A CA 1
ATOM 677 C C . TYR A 1 89 ? -13.745 -0.821 11.195 1.00 96.69 89 TYR A C 1
ATOM 679 O O . TYR A 1 89 ? -13.823 -1.948 10.704 1.00 96.69 89 TYR A O 1
ATOM 687 N N . ARG A 1 90 ? -13.465 -0.639 12.485 1.00 95.69 90 ARG A N 1
ATOM 688 C CA . ARG A 1 90 ? -13.279 -1.706 13.473 1.00 95.69 90 ARG A CA 1
ATOM 689 C C . ARG A 1 90 ? -14.610 -2.047 14.129 1.00 95.69 90 ARG A C 1
ATOM 691 O O . ARG A 1 90 ? -15.056 -1.329 15.019 1.00 95.69 90 ARG A O 1
ATOM 698 N N . PHE A 1 91 ? -15.201 -3.169 13.740 1.00 94.12 91 PHE A N 1
ATOM 699 C CA . PHE A 1 91 ? -16.506 -3.608 14.243 1.00 94.12 91 PHE A CA 1
ATOM 700 C C . PHE A 1 91 ? -16.418 -4.562 15.440 1.00 94.12 91 PHE A C 1
ATOM 702 O O . PHE A 1 91 ? -17.404 -4.739 16.149 1.00 94.12 91 PHE A O 1
ATOM 709 N N . PHE A 1 92 ? -15.251 -5.159 15.703 1.00 92.88 92 PHE A N 1
ATOM 710 C CA . PHE A 1 92 ? -15.045 -5.975 16.898 1.00 92.88 92 PHE A CA 1
ATOM 711 C C . PHE A 1 92 ? -13.723 -5.630 17.579 1.00 92.88 92 PHE A C 1
ATOM 713 O O . PHE A 1 92 ? -12.670 -5.560 16.937 1.00 92.88 92 PHE A O 1
ATOM 720 N N . VAL A 1 93 ? -13.767 -5.443 18.896 1.00 91.75 93 VAL A N 1
ATOM 721 C CA . VAL A 1 93 ? -12.590 -5.237 19.742 1.00 91.75 93 VAL A CA 1
ATOM 722 C C . VAL A 1 93 ? -12.439 -6.461 20.631 1.00 91.75 93 VAL A C 1
ATOM 724 O O . VAL A 1 93 ? -13.380 -6.869 21.306 1.00 91.75 93 VAL A O 1
ATOM 727 N N . GLN A 1 94 ? -11.251 -7.062 20.626 1.00 90.00 94 GLN A N 1
ATOM 728 C CA . GLN A 1 94 ? -10.972 -8.181 21.517 1.00 90.00 94 GLN A CA 1
ATOM 729 C C . GLN A 1 94 ? -11.060 -7.717 22.971 1.00 90.00 94 GLN A C 1
ATOM 731 O O . GLN A 1 94 ? -10.343 -6.800 23.377 1.00 90.00 94 GLN A O 1
ATOM 736 N N . HIS A 1 95 ? -11.887 -8.403 23.753 1.00 87.06 95 HIS A N 1
ATOM 737 C CA . HIS A 1 95 ? -11.902 -8.248 25.199 1.00 87.06 95 HIS A CA 1
ATOM 738 C C . HIS A 1 95 ? -10.927 -9.233 25.866 1.00 87.06 95 HIS A C 1
ATOM 740 O O . HIS A 1 95 ? -10.729 -10.331 25.342 1.00 87.06 95 HIS A O 1
ATOM 746 N N . PRO A 1 96 ? -10.320 -8.880 27.015 1.00 82.62 96 PRO A N 1
ATOM 747 C CA . PRO A 1 96 ? -9.357 -9.744 27.707 1.00 82.62 96 PRO A CA 1
ATOM 748 C C . PRO A 1 96 ? -9.904 -11.121 28.117 1.00 82.62 96 PRO A C 1
ATOM 750 O O . PRO A 1 96 ? -9.143 -12.078 28.215 1.00 82.62 96 PRO A O 1
ATOM 753 N N . ASP A 1 97 ? -11.209 -11.213 28.357 1.00 83.31 97 ASP A N 1
ATOM 754 C CA . ASP A 1 97 ? -11.955 -12.408 28.765 1.00 83.31 97 ASP A CA 1
ATOM 755 C C . ASP A 1 97 ? -12.454 -13.251 27.576 1.00 83.31 97 ASP A C 1
ATOM 757 O O . ASP A 1 97 ? -12.959 -14.358 27.765 1.00 83.31 97 ASP A O 1
ATOM 761 N N . ARG A 1 98 ? -12.309 -12.758 26.338 1.00 77.50 98 ARG A N 1
ATOM 762 C CA . ARG A 1 98 ? -12.850 -13.397 25.132 1.00 77.50 98 ARG A CA 1
ATOM 763 C C . ARG A 1 98 ? -11.741 -13.843 24.187 1.00 77.50 98 ARG A C 1
ATOM 765 O O . ARG A 1 98 ? -10.787 -13.123 23.911 1.00 77.50 98 ARG A O 1
ATOM 772 N N . LYS A 1 99 ? -11.929 -15.027 23.599 1.00 84.31 99 LYS A N 1
ATOM 773 C CA . LYS A 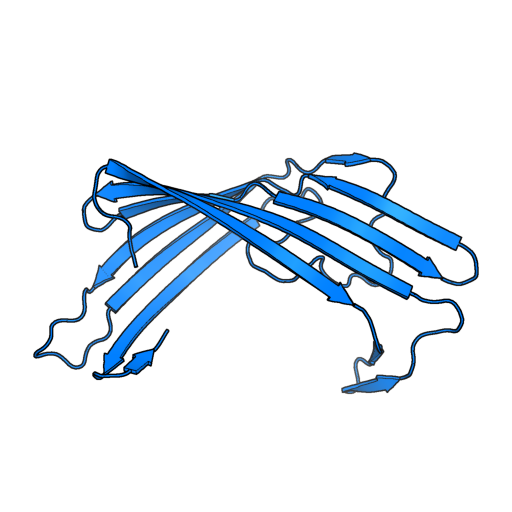1 99 ? -11.032 -15.586 22.570 1.00 84.31 99 LYS A CA 1
ATOM 774 C C . LYS A 1 99 ? -11.303 -15.046 21.159 1.00 84.31 99 LYS A C 1
ATOM 776 O O . LYS A 1 99 ? -10.683 -15.498 20.205 1.00 84.31 99 LYS A O 1
ATOM 781 N N . ILE A 1 100 ? -12.240 -14.110 21.009 1.00 90.19 100 ILE A N 1
ATOM 782 C CA . ILE A 1 100 ? -12.616 -13.559 19.704 1.00 90.19 100 ILE A CA 1
ATOM 783 C C . ILE A 1 100 ? -11.624 -12.441 19.342 1.00 90.19 100 ILE A C 1
ATOM 785 O O . ILE A 1 100 ? -11.441 -11.521 20.146 1.00 90.19 100 ILE A O 1
ATOM 789 N N . PRO A 1 101 ? -10.973 -12.496 18.166 1.00 92.69 101 PRO A N 1
ATOM 790 C CA . PRO A 1 101 ? -10.008 -11.483 17.760 1.00 92.69 101 PRO A CA 1
ATOM 791 C C . PRO A 1 101 ? -10.697 -10.155 17.465 1.00 92.69 101 PRO A C 1
ATOM 793 O O . PRO A 1 101 ? -11.870 -10.110 17.110 1.00 92.69 101 PRO A O 1
ATOM 796 N N . SER A 1 102 ? -9.940 -9.063 17.548 1.00 93.25 102 SER A N 1
ATOM 797 C CA . SER A 1 102 ? -10.396 -7.789 16.994 1.00 93.25 102 SER A CA 1
ATOM 798 C C . SER A 1 102 ? -10.564 -7.944 15.484 1.00 93.25 102 SER A C 1
ATOM 800 O O . SER A 1 102 ? -9.708 -8.551 14.840 1.00 93.25 102 SER A O 1
ATOM 802 N N . MET A 1 103 ? -11.618 -7.364 14.925 1.00 94.88 103 MET A N 1
ATOM 803 C CA . MET A 1 103 ? -11.910 -7.426 13.497 1.00 94.88 103 MET A CA 1
ATOM 804 C C . MET A 1 103 ? -12.214 -6.031 12.962 1.00 94.88 103 MET A C 1
ATOM 806 O O . MET A 1 103 ? -12.890 -5.228 13.615 1.00 94.88 103 MET A O 1
ATOM 810 N N . ALA A 1 104 ? -11.695 -5.740 11.777 1.00 95.81 104 ALA A N 1
ATOM 811 C CA . ALA A 1 104 ? -11.951 -4.503 11.065 1.00 95.81 104 ALA A CA 1
ATOM 812 C C . ALA A 1 104 ? -12.091 -4.762 9.569 1.00 95.81 104 ALA A C 1
ATOM 814 O O . ALA A 1 104 ? -11.459 -5.661 9.023 1.00 95.81 104 ALA A O 1
ATOM 815 N N . PHE A 1 105 ? -12.896 -3.941 8.913 1.00 96.06 105 PHE A N 1
ATOM 816 C CA . PHE A 1 105 ? -12.950 -3.857 7.465 1.00 96.06 105 PHE A CA 1
ATOM 817 C C . PHE A 1 105 ? -12.172 -2.622 7.021 1.00 96.06 105 PHE A C 1
ATOM 819 O O . PHE A 1 105 ? -12.320 -1.557 7.620 1.00 96.06 105 PHE A O 1
ATOM 826 N N . ALA A 1 106 ? -11.336 -2.757 6.002 1.00 94.69 106 ALA A N 1
ATOM 827 C CA . ALA A 1 106 ? -10.650 -1.651 5.358 1.00 94.69 106 ALA A CA 1
ATOM 828 C C . ALA A 1 106 ? -11.035 -1.625 3.883 1.00 94.69 106 ALA A C 1
ATOM 830 O O . ALA A 1 106 ? -10.968 -2.642 3.194 1.00 94.69 106 ALA A O 1
ATOM 831 N N . PHE A 1 107 ? -11.453 -0.462 3.408 1.00 95.38 107 PHE A N 1
ATOM 832 C CA . PHE A 1 107 ? -11.848 -0.251 2.028 1.00 95.38 107 PHE A CA 1
ATOM 833 C C . PHE A 1 107 ? -10.900 0.748 1.389 1.00 95.38 107 PHE A C 1
ATOM 835 O O . PHE A 1 107 ? -10.865 1.909 1.798 1.00 95.38 107 PHE A O 1
ATOM 842 N N . HIS A 1 108 ? -10.134 0.288 0.405 1.00 93.44 108 HIS A N 1
ATOM 843 C CA . HIS A 1 108 ? -9.188 1.121 -0.320 1.00 93.44 108 HIS A CA 1
ATOM 844 C C . HIS A 1 108 ? -9.771 1.550 -1.661 1.00 93.44 108 HIS A C 1
ATOM 846 O O . HIS A 1 108 ? -10.357 0.728 -2.369 1.00 93.44 108 HIS A O 1
ATOM 852 N N . VAL A 1 109 ? -9.553 2.812 -2.018 1.00 91.81 109 VAL A N 1
ATOM 853 C CA . VAL A 1 109 ? -9.871 3.377 -3.333 1.00 91.81 109 VAL A CA 1
ATOM 854 C C . VAL A 1 109 ? -8.623 4.033 -3.898 1.00 91.81 109 VAL A C 1
ATOM 856 O O . VAL A 1 109 ? -8.134 5.019 -3.341 1.00 91.81 109 VAL A O 1
ATOM 859 N N . THR A 1 110 ? -8.128 3.495 -5.005 1.00 89.06 110 THR A N 1
ATOM 860 C CA . THR A 1 110 ? -6.977 4.017 -5.744 1.00 89.06 110 THR A CA 1
ATOM 861 C C . THR A 1 110 ? -7.461 4.829 -6.935 1.00 89.06 110 THR A C 1
ATOM 863 O O . THR A 1 110 ? -8.291 4.359 -7.717 1.00 89.06 110 THR A O 1
ATOM 866 N N . LEU A 1 111 ? -6.949 6.051 -7.065 1.00 88.44 111 LEU A N 1
ATOM 867 C CA . LEU A 1 111 ? -7.253 6.971 -8.154 1.00 88.44 111 LEU A CA 1
ATOM 868 C C . LEU A 1 111 ? -6.075 7.039 -9.133 1.00 88.44 111 LEU A C 1
ATOM 870 O O . LEU A 1 111 ? -4.935 7.114 -8.677 1.00 88.44 111 LEU A O 1
ATOM 874 N N . PRO A 1 112 ? -6.328 7.093 -10.453 1.00 84.38 112 PRO A N 1
ATOM 875 C CA . PRO A 1 112 ? -5.294 7.101 -11.485 1.00 84.38 112 PRO A CA 1
ATOM 876 C C . PRO A 1 112 ? -4.598 8.471 -11.594 1.00 84.38 112 PRO A C 1
ATOM 878 O O . PRO A 1 112 ? -4.767 9.200 -12.568 1.00 84.38 112 PRO A O 1
ATOM 881 N N . THR A 1 113 ? -3.870 8.867 -10.553 1.00 84.88 113 THR A N 1
ATOM 882 C CA . THR A 1 113 ? -3.190 10.169 -10.443 1.00 84.88 113 THR A CA 1
ATOM 883 C C . THR A 1 113 ? -1.694 10.089 -10.724 1.00 84.88 113 THR A C 1
ATOM 885 O O . THR A 1 113 ? -0.988 11.080 -10.535 1.00 84.88 113 THR A O 1
ATOM 888 N N . SER A 1 114 ? -1.188 8.912 -11.094 1.00 78.19 114 SER A N 1
ATOM 889 C CA . SER A 1 114 ? 0.233 8.717 -11.352 1.00 78.19 114 SER A CA 1
ATOM 890 C C . SER A 1 114 ? 0.754 9.623 -12.464 1.00 78.19 114 SER A C 1
ATOM 892 O O . SER A 1 114 ? 0.078 9.941 -13.443 1.00 78.19 114 SER A O 1
ATOM 894 N N . SER A 1 115 ? 2.005 10.036 -12.297 1.00 74.62 115 SER A N 1
ATOM 895 C CA . SER A 1 115 ? 2.742 10.824 -13.276 1.00 74.62 115 SER A CA 1
ATOM 896 C C . SER A 1 115 ? 4.197 10.396 -13.230 1.00 74.62 115 SER A C 1
ATOM 898 O O . SER A 1 115 ? 4.833 10.451 -12.174 1.00 74.62 115 SER A O 1
ATOM 900 N N . TRP A 1 116 ? 4.706 9.941 -14.371 1.00 70.19 116 TRP A N 1
ATOM 901 C CA . TRP A 1 116 ? 6.057 9.415 -14.520 1.00 70.19 116 TRP A CA 1
ATOM 902 C C . TRP A 1 116 ? 6.853 10.303 -15.462 1.00 70.19 116 TRP A C 1
ATOM 904 O O . TRP A 1 116 ? 6.426 10.575 -16.584 1.00 70.19 116 TRP A O 1
ATOM 914 N N . THR A 1 117 ? 8.033 10.729 -15.023 1.00 60.53 117 THR A N 1
ATOM 915 C CA . THR A 1 117 ? 8.987 11.423 -15.885 1.00 60.53 117 THR A CA 1
ATOM 916 C C . THR A 1 117 ? 10.045 10.421 -16.342 1.00 60.53 117 THR A C 1
ATOM 918 O O . THR A 1 117 ? 10.745 9.809 -15.536 1.00 60.53 117 THR A O 1
ATOM 921 N N . ASN A 1 118 ? 10.147 10.227 -17.659 1.00 58.50 118 ASN A N 1
ATOM 922 C CA . ASN A 1 118 ? 11.184 9.431 -18.331 1.00 58.50 118 ASN A CA 1
ATOM 923 C C . ASN A 1 118 ? 11.262 7.917 -18.016 1.00 58.50 118 ASN A C 1
ATOM 925 O O . ASN A 1 118 ? 12.137 7.261 -18.571 1.00 58.50 118 ASN A O 1
ATOM 929 N N . ALA A 1 119 ? 10.367 7.333 -17.208 1.00 54.62 119 ALA A N 1
ATOM 930 C CA . ALA A 1 119 ? 10.358 5.889 -16.935 1.00 54.62 119 ALA A CA 1
ATOM 931 C C . ALA A 1 119 ? 9.281 5.160 -17.769 1.00 54.62 119 ALA A C 1
ATOM 933 O O . ALA A 1 119 ? 8.092 5.418 -17.564 1.00 54.62 119 ALA A O 1
ATOM 934 N N . PRO A 1 120 ? 9.646 4.239 -18.681 1.00 56.91 120 PRO A N 1
ATOM 935 C CA . PRO A 1 120 ? 8.676 3.340 -19.296 1.00 56.91 120 PRO A CA 1
ATOM 936 C C . PRO A 1 120 ? 8.145 2.332 -18.263 1.00 56.91 120 PRO A C 1
ATOM 938 O O . PRO A 1 120 ? 8.824 2.005 -17.287 1.00 56.91 120 PRO A O 1
ATOM 941 N N . VAL A 1 121 ? 6.936 1.806 -18.486 1.00 54.62 121 VAL A N 1
ATOM 942 C CA . VAL A 1 121 ? 6.418 0.669 -17.707 1.00 54.62 121 VAL A CA 1
ATOM 943 C C . VAL A 1 121 ? 7.407 -0.500 -17.866 1.00 54.62 121 VAL A C 1
ATOM 945 O O . VAL A 1 121 ? 7.719 -0.842 -19.010 1.00 54.62 121 VAL A O 1
ATOM 948 N N . PRO A 1 122 ? 7.927 -1.103 -16.775 1.00 47.69 122 PRO A N 1
ATOM 949 C CA . PRO A 1 122 ? 8.890 -2.194 -16.866 1.00 47.69 122 PRO A CA 1
ATOM 950 C C . PRO A 1 122 ? 8.345 -3.330 -17.752 1.00 47.69 122 PRO A C 1
ATOM 952 O O . PRO A 1 122 ? 7.265 -3.862 -17.463 1.00 47.69 122 PRO A O 1
ATOM 955 N N . PRO A 1 123 ? 9.060 -3.731 -18.818 1.00 38.03 123 PRO A N 1
ATOM 956 C CA . PRO A 1 123 ? 8.705 -4.908 -19.602 1.00 38.03 123 PRO A CA 1
ATOM 957 C C . PRO A 1 123 ? 8.693 -6.152 -18.704 1.00 38.03 123 PRO A C 1
ATOM 959 O O . PRO A 1 123 ? 9.592 -6.342 -17.889 1.00 38.03 123 PRO A O 1
ATOM 962 N N . GLY A 1 124 ? 7.676 -7.005 -18.841 1.00 42.09 124 GLY A N 1
ATOM 963 C CA . GLY A 1 124 ? 7.534 -8.226 -18.037 1.00 42.09 124 GLY A CA 1
ATOM 964 C C . GLY A 1 124 ? 6.562 -8.121 -16.862 1.00 42.09 124 GLY A C 1
ATOM 965 O O . GLY A 1 124 ? 6.389 -9.102 -16.146 1.00 42.09 124 GLY A O 1
ATOM 966 N N . GLY A 1 125 ? 5.901 -6.972 -16.672 1.00 42.06 125 GLY A N 1
ATOM 967 C CA . GLY A 1 125 ? 4.723 -6.876 -15.803 1.00 42.06 125 GLY A CA 1
ATOM 968 C C . GLY A 1 125 ? 4.981 -7.231 -14.339 1.00 42.06 125 GLY A C 1
ATOM 969 O O . GLY A 1 125 ? 4.024 -7.504 -13.620 1.00 42.06 125 GLY A O 1
ATOM 970 N N . LEU A 1 126 ? 6.246 -7.231 -13.892 1.00 45.41 126 LEU A N 1
ATOM 971 C CA . LEU A 1 126 ? 6.564 -7.329 -12.474 1.00 45.41 126 LEU A CA 1
ATOM 972 C C . LEU A 1 126 ? 5.888 -6.135 -11.806 1.00 45.41 126 LEU A C 1
ATOM 974 O O . LEU A 1 126 ? 6.290 -4.998 -12.086 1.00 45.41 126 LEU A O 1
ATOM 978 N N . PRO A 1 127 ? 4.847 -6.362 -10.986 1.00 49.22 127 PRO A N 1
ATOM 979 C CA . PRO A 1 127 ? 4.118 -5.262 -10.412 1.00 49.22 127 PRO A CA 1
ATOM 980 C C . PRO A 1 127 ? 5.123 -4.443 -9.593 1.00 49.22 127 PRO A C 1
ATOM 982 O O . PRO A 1 127 ? 5.883 -5.024 -8.807 1.00 49.22 127 PRO A O 1
ATOM 985 N N . PRO A 1 128 ? 5.188 -3.119 -9.799 1.00 50.78 128 PRO A N 1
ATOM 986 C CA . PRO A 1 128 ? 5.930 -2.235 -8.915 1.00 50.78 128 PRO A CA 1
ATOM 987 C C . PRO A 1 128 ? 5.491 -2.569 -7.497 1.00 50.78 128 PRO A C 1
ATOM 989 O O . PRO A 1 128 ? 4.288 -2.718 -7.284 1.00 50.78 128 PRO A O 1
ATOM 992 N N . LEU A 1 129 ? 6.478 -2.804 -6.618 1.00 52.34 129 LEU A N 1
ATOM 993 C CA . LEU A 1 129 ? 6.347 -3.284 -5.236 1.00 52.34 129 LEU A CA 1
ATOM 994 C C . LEU A 1 129 ? 4.900 -3.619 -4.859 1.00 52.34 129 LEU A C 1
ATOM 996 O O . LEU A 1 129 ? 4.126 -2.704 -4.589 1.00 52.34 129 LEU A O 1
ATOM 1000 N N . ALA A 1 130 ? 4.555 -4.914 -4.837 1.00 42.53 130 ALA A N 1
ATOM 1001 C CA . ALA A 1 130 ? 3.218 -5.475 -4.572 1.00 42.53 130 ALA A CA 1
ATOM 1002 C C . ALA A 1 130 ? 2.674 -5.196 -3.147 1.00 42.53 130 ALA A C 1
ATOM 1004 O O . ALA A 1 130 ? 2.099 -6.054 -2.477 1.00 42.53 130 ALA A O 1
ATOM 1005 N N . ARG A 1 131 ? 2.897 -3.989 -2.639 1.00 49.50 131 ARG A N 1
ATOM 1006 C CA . ARG A 1 131 ? 2.368 -3.435 -1.411 1.00 49.50 131 ARG A CA 1
ATOM 1007 C C . ARG A 1 131 ? 1.099 -2.706 -1.793 1.00 49.50 131 ARG A C 1
ATOM 1009 O O . ARG A 1 131 ? 1.140 -1.692 -2.481 1.00 49.50 131 ARG A O 1
ATOM 1016 N N . ILE A 1 132 ? -0.022 -3.257 -1.341 1.00 51.75 132 ILE A N 1
ATOM 1017 C CA . ILE A 1 132 ? -1.294 -2.560 -1.401 1.00 51.75 132 ILE A CA 1
ATOM 1018 C C . ILE A 1 132 ? -1.134 -1.230 -0.655 1.00 51.75 132 ILE A C 1
ATOM 1020 O O . ILE A 1 132 ? -0.582 -1.216 0.450 1.00 51.75 132 ILE A O 1
ATOM 1024 N N . PRO A 1 133 ? -1.648 -0.145 -1.228 1.00 49.22 133 PRO A N 1
ATOM 1025 C CA . PRO A 1 133 ? -2.252 -0.083 -2.553 1.00 49.22 133 PRO A CA 1
ATOM 1026 C C . PRO A 1 133 ? -1.203 0.301 -3.598 1.00 49.22 133 PRO A C 1
ATOM 1028 O O . PRO A 1 133 ? -0.656 1.402 -3.605 1.00 49.22 133 PRO A O 1
ATOM 1031 N N . SER A 1 134 ? -0.899 -0.681 -4.440 1.00 47.59 134 SER A N 1
ATOM 1032 C CA . SER A 1 134 ? 0.133 -0.646 -5.462 1.00 47.59 134 SER A CA 1
ATOM 1033 C C . SER A 1 134 ? -0.133 0.467 -6.467 1.00 47.59 134 SER A C 1
ATOM 1035 O O . SER A 1 134 ? -1.264 0.694 -6.870 1.00 47.59 134 SER A O 1
ATOM 1037 N N . THR A 1 135 ? 0.932 1.122 -6.910 1.00 52.19 135 THR A N 1
ATOM 1038 C CA . THR A 1 135 ? 1.067 1.772 -8.222 1.00 52.19 135 THR A CA 1
ATOM 1039 C C . THR A 1 135 ? 0.296 1.008 -9.302 1.00 52.19 135 THR A C 1
ATOM 1041 O O . THR A 1 135 ? 0.795 0.023 -9.844 1.00 52.19 135 THR A O 1
ATOM 1044 N N . HIS A 1 136 ? -0.918 1.451 -9.613 1.00 53.91 136 HIS A N 1
ATOM 1045 C CA . HIS A 1 136 ? -1.779 0.831 -10.610 1.00 53.91 136 HIS A CA 1
ATOM 1046 C C . HIS A 1 136 ? -1.619 1.502 -11.975 1.00 53.91 136 HIS A C 1
ATOM 1048 O O . HIS A 1 136 ? -2.575 1.530 -12.725 1.00 53.91 136 HIS A O 1
ATOM 1054 N N . TYR A 1 137 ? -0.433 2.018 -12.329 1.00 60.06 137 TYR A N 1
ATOM 1055 C CA . TYR A 1 137 ? -0.128 2.582 -13.656 1.00 60.06 137 TYR A CA 1
ATOM 1056 C C . TYR A 1 137 ? -1.293 3.350 -14.317 1.00 60.06 137 TYR A C 1
ATOM 1058 O O . TYR A 1 137 ? -1.577 3.160 -15.500 1.00 60.06 137 TYR A O 1
ATOM 1066 N N . GLY A 1 138 ? -1.994 4.193 -13.552 1.00 65.19 138 GLY A N 1
ATOM 1067 C CA . GLY A 1 138 ? -3.091 5.000 -14.080 1.00 65.19 138 GLY A CA 1
ATOM 1068 C C . GLY A 1 138 ? -4.430 4.265 -14.219 1.00 65.19 138 GLY A C 1
ATOM 1069 O O . GLY A 1 138 ? -5.289 4.719 -14.974 1.00 65.19 138 GLY A O 1
ATOM 1070 N N . ALA A 1 139 ? -4.653 3.172 -13.487 1.00 73.06 139 ALA A N 1
ATOM 1071 C CA . ALA A 1 139 ? -5.938 2.485 -13.400 1.00 73.06 139 ALA A CA 1
ATOM 1072 C C . ALA A 1 139 ? -6.591 2.687 -12.018 1.00 73.06 139 ALA A C 1
ATOM 1074 O O . ALA A 1 139 ? -5.933 2.518 -10.988 1.00 73.06 139 ALA A O 1
ATOM 1075 N N . PRO A 1 140 ? -7.895 3.017 -11.957 1.00 83.31 140 PRO A N 1
ATOM 1076 C CA . PRO A 1 140 ? -8.618 3.031 -10.695 1.00 83.31 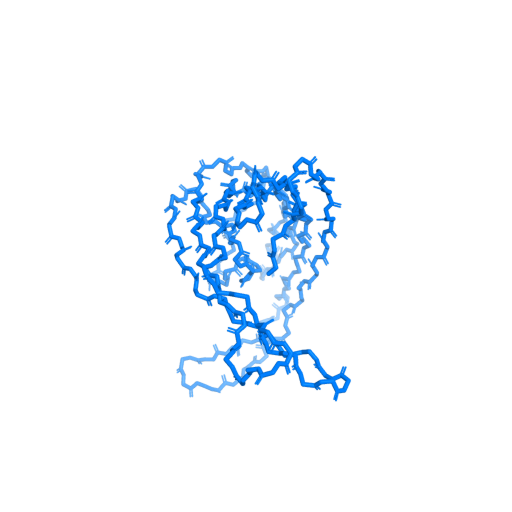140 PRO A CA 1
ATOM 1077 C C . PRO A 1 140 ? -8.749 1.611 -10.131 1.00 83.31 140 PRO A C 1
ATOM 1079 O O . PRO A 1 140 ? -8.961 0.654 -10.878 1.00 83.31 140 PRO A O 1
ATOM 1082 N N . ALA A 1 141 ? -8.684 1.479 -8.807 1.00 83.50 141 ALA A N 1
ATOM 1083 C CA . ALA A 1 141 ? -8.848 0.194 -8.132 1.00 83.50 141 ALA A CA 1
ATOM 1084 C C . ALA A 1 141 ? -9.656 0.325 -6.840 1.00 83.50 141 ALA A C 1
ATOM 1086 O O . ALA A 1 141 ? -9.649 1.362 -6.173 1.00 83.50 141 ALA A O 1
ATOM 1087 N N . ILE A 1 142 ? -10.345 -0.759 -6.489 1.00 89.06 142 ILE A N 1
ATOM 1088 C CA . ILE A 1 142 ? -11.070 -0.908 -5.231 1.00 89.06 142 ILE A CA 1
ATOM 1089 C C . ILE A 1 142 ? -10.576 -2.185 -4.559 1.00 89.06 142 ILE A C 1
ATOM 1091 O O . ILE A 1 142 ? -10.691 -3.266 -5.138 1.00 89.06 142 ILE A O 1
ATOM 1095 N N . THR A 1 143 ? -10.084 -2.065 -3.326 1.00 88.94 143 THR A N 1
ATOM 1096 C CA . THR A 1 143 ? -9.530 -3.203 -2.581 1.00 88.94 143 THR A CA 1
ATOM 1097 C C . THR A 1 143 ? -10.166 -3.305 -1.195 1.00 88.94 143 THR A C 1
ATOM 1099 O O . THR A 1 143 ? -9.794 -2.552 -0.285 1.00 88.94 143 THR A O 1
ATOM 1102 N N . PRO A 1 144 ? -11.125 -4.227 -1.000 1.00 92.25 144 PRO A N 1
ATOM 1103 C CA . PRO A 1 144 ? -11.629 -4.557 0.323 1.00 92.25 144 PRO A CA 1
ATOM 1104 C C . PRO A 1 144 ? -10.633 -5.456 1.066 1.00 92.25 144 PRO A C 1
ATOM 1106 O O . PRO A 1 144 ? -10.028 -6.354 0.483 1.00 92.25 144 PRO A O 1
ATOM 1109 N N . ALA A 1 145 ? -10.492 -5.250 2.370 1.00 91.44 145 ALA A N 1
ATOM 1110 C CA . ALA A 1 145 ? -9.663 -6.073 3.237 1.00 91.44 145 ALA A CA 1
ATOM 1111 C C . ALA A 1 145 ? -10.374 -6.344 4.564 1.00 91.44 145 ALA A C 1
ATOM 1113 O O . ALA A 1 145 ? -10.891 -5.433 5.214 1.00 91.44 145 ALA A O 1
ATOM 1114 N N . LEU A 1 146 ? -10.364 -7.607 4.986 1.00 94.44 146 LEU A N 1
ATOM 1115 C CA . LEU A 1 146 ? -10.730 -8.000 6.339 1.00 94.44 146 LEU A CA 1
ATOM 1116 C C . LEU A 1 146 ? -9.448 -8.115 7.162 1.00 94.44 146 LEU A C 1
ATOM 1118 O O . LEU A 1 146 ? -8.544 -8.869 6.815 1.00 94.44 146 LEU A O 1
ATOM 1122 N N . LEU A 1 147 ? -9.377 -7.356 8.248 1.00 93.38 147 LEU A N 1
ATOM 1123 C CA . LEU A 1 147 ? -8.224 -7.294 9.131 1.00 93.38 147 LEU A CA 1
ATOM 1124 C C . LEU A 1 147 ? -8.583 -7.939 10.461 1.00 93.38 147 LEU A C 1
ATOM 1126 O O . LEU A 1 147 ? -9.541 -7.525 11.121 1.00 93.38 147 LEU A O 1
ATOM 1130 N N . THR A 1 148 ? -7.782 -8.905 10.888 1.00 93.75 148 THR A N 1
ATOM 1131 C CA . THR A 1 148 ? -7.922 -9.548 12.193 1.00 93.75 148 THR A CA 1
ATOM 1132 C C . THR A 1 148 ? -6.726 -9.233 13.070 1.00 93.75 148 THR A C 1
ATOM 1134 O O . THR A 1 148 ? -5.616 -9.043 12.592 1.00 93.75 148 THR A O 1
ATOM 1137 N N . ARG A 1 149 ? -6.942 -9.147 14.379 1.00 92.25 149 ARG A N 1
ATOM 1138 C CA . ARG A 1 149 ? -5.848 -9.056 15.347 1.00 92.25 149 ARG A CA 1
ATOM 1139 C C . ARG A 1 149 ? -6.199 -9.838 16.593 1.00 92.25 149 ARG A C 1
ATOM 1141 O O . ARG A 1 149 ? -7.215 -9.548 17.227 1.00 92.25 149 ARG A O 1
ATOM 1148 N N . TYR A 1 150 ? -5.314 -10.736 16.998 1.00 92.06 150 TYR A N 1
ATOM 1149 C CA . TYR A 1 150 ? -5.449 -11.498 18.232 1.00 92.06 150 TYR A CA 1
ATOM 1150 C C . TYR 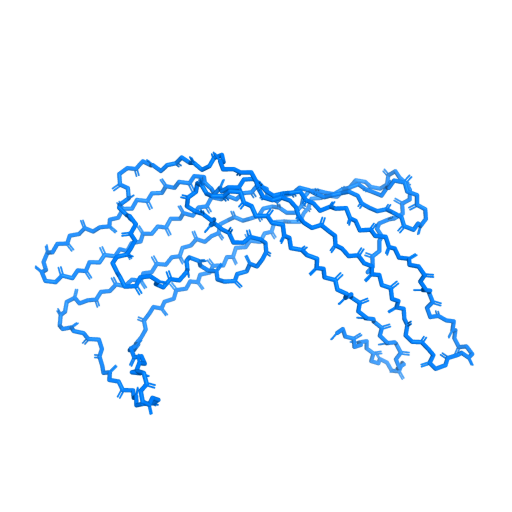A 1 150 ? -4.290 -11.212 19.184 1.00 92.06 150 TYR A C 1
ATOM 1152 O O . TYR A 1 150 ? -3.122 -11.270 18.810 1.00 92.06 150 TYR A O 1
ATOM 1160 N N . ILE A 1 151 ? -4.609 -10.893 20.430 1.00 90.19 151 ILE A N 1
ATOM 1161 C CA . ILE A 1 151 ? -3.652 -10.675 21.509 1.00 90.19 151 ILE A CA 1
ATOM 1162 C C . ILE A 1 151 ? -3.717 -11.895 22.426 1.00 90.19 151 ILE A C 1
ATOM 1164 O O . ILE A 1 151 ? -4.702 -12.097 23.135 1.00 90.19 151 ILE A O 1
ATOM 1168 N N . ALA A 1 152 ? -2.649 -12.686 22.419 1.00 88.50 152 ALA A N 1
ATOM 1169 C CA . ALA A 1 152 ? -2.410 -13.791 23.338 1.00 88.50 152 ALA A CA 1
ATOM 1170 C C . ALA A 1 152 ? -1.140 -13.471 24.117 1.00 88.50 152 ALA A C 1
ATOM 1172 O O . ALA A 1 152 ? -0.054 -13.869 23.706 1.00 88.50 152 ALA A O 1
ATOM 1173 N N . LYS A 1 153 ? -1.266 -12.677 25.190 1.00 85.44 153 LYS A N 1
ATOM 1174 C CA . LYS A 1 153 ? -0.112 -12.108 25.904 1.00 85.44 153 LYS A CA 1
ATOM 1175 C C . LYS A 1 153 ? 0.956 -13.182 26.187 1.00 85.44 153 LYS A C 1
ATOM 1177 O O . LYS A 1 153 ? 0.603 -14.237 26.712 1.00 85.44 153 LYS A O 1
ATOM 1182 N N . PRO A 1 154 ? 2.236 -12.917 25.870 1.00 89.94 154 PRO A N 1
ATOM 1183 C CA . PRO A 1 154 ? 2.805 -11.639 25.412 1.00 89.94 154 PRO A CA 1
ATOM 1184 C C . PRO A 1 154 ? 2.705 -11.385 23.894 1.00 89.94 154 PRO A C 1
ATOM 1186 O O . PRO A 1 154 ? 3.161 -10.352 23.414 1.00 89.94 154 PRO A O 1
ATOM 1189 N N . PHE A 1 155 ? 2.115 -12.300 23.129 1.00 90.44 155 PHE A N 1
ATOM 1190 C CA . PHE A 1 155 ? 2.071 -12.250 21.672 1.00 90.44 155 PHE A CA 1
ATOM 1191 C C . PHE A 1 155 ? 0.922 -11.397 21.132 1.00 90.44 155 PHE A C 1
ATOM 1193 O O . PHE A 1 155 ? -0.179 -11.332 21.691 1.00 90.44 155 PHE A O 1
ATOM 1200 N N . ARG A 1 156 ? 1.181 -10.776 19.981 1.00 87.50 156 ARG A N 1
ATOM 1201 C CA . ARG A 1 156 ? 0.206 -10.029 19.187 1.00 87.50 156 ARG A CA 1
ATOM 1202 C C . ARG A 1 156 ? 0.292 -10.517 17.744 1.00 87.50 156 ARG A C 1
ATOM 1204 O O . ARG A 1 156 ? 1.315 -10.329 17.095 1.00 87.50 156 ARG A O 1
ATOM 1211 N N . LEU A 1 157 ? -0.775 -11.160 17.287 1.00 88.06 157 LEU A N 1
ATOM 1212 C CA . LEU A 1 157 ? -0.912 -11.762 15.965 1.00 88.06 157 LEU A CA 1
ATOM 1213 C C . LEU A 1 157 ? -1.784 -10.863 15.086 1.00 88.06 157 LEU A C 1
ATOM 1215 O O . LEU A 1 157 ? -2.785 -10.317 15.569 1.00 88.06 157 LEU A O 1
ATOM 1219 N N . TYR A 1 158 ? -1.389 -10.719 13.826 1.00 81.31 158 TYR A N 1
ATOM 1220 C CA . TYR A 1 158 ? -2.068 -9.941 12.792 1.00 81.31 158 TYR A CA 1
ATOM 1221 C C . TYR A 1 158 ? -2.335 -10.824 11.583 1.00 81.31 158 TYR A C 1
ATOM 1223 O O . TYR A 1 158 ? -1.434 -11.637 11.279 1.00 81.31 158 TYR A O 1
#

Secondary structure (DSSP, 8-state):
--PPBT-EEEEEEEEEEE--EEE-TTS-EEEPPTT-EEEEEEEEEEEEEE-SSSEEEEEE-EEEEEEEEETTEEEEEEEEPPEEEEEEEEEE---TT--PPEEEEEEEEEE---EEESPPPPTT---SS--SS---TT--EEEEEEEEEEEETTEEE-

pLDDT: mean 82.66, std 14.42, range [38.03, 98.0]

Sequence (158 aa):
DTAPPGEFYIRPFFYGQFTQAQYTDSGGIHSLPAGFYQTQLLSLAEIGVGLTDNTQFTIFPSMVSLWSGADGTINNGSGFSDLTMELKYRFFVQHPDRKIPSMAFAFHVTLPTSSWTNAPVPPGGLPPLARIPSTHYGAPAITPALLTRYIAKPFRLY

Organism: NCBI:txid410659

Foldseek 3Di:
DADAAFDKDKDKDKDKDWDAWDADPVRDIDGDAPPWTKIKIKIWMWIKHHNHPFKIKTKIKMKMWMWTDDPPDTATWIKIFFIKMKIKGWPAPDDPPDQAWTKMKIKMKTAQPMDIDRGDDDPPCPFDPPPPVGRPNRDIDIDIDMDTWGCDPPDIDD